Protein AF-A0A2L0EY33-F1 (afdb_monomer)

Nearest PDB structures (foldseek):
  8gmx-assembly1_A  TM=6.696E-01  e=1.685E+00  Lacticaseibacillus rhamnosus GG
  8xau-assembly1_A  TM=5.745E-01  e=4.284E+00  Escherichia coli
  5kgo-assembly2_A  TM=5.404E-01  e=6.080E+00  Klebsiella pneumoniae
  2rnz-assembly1_A  TM=4.33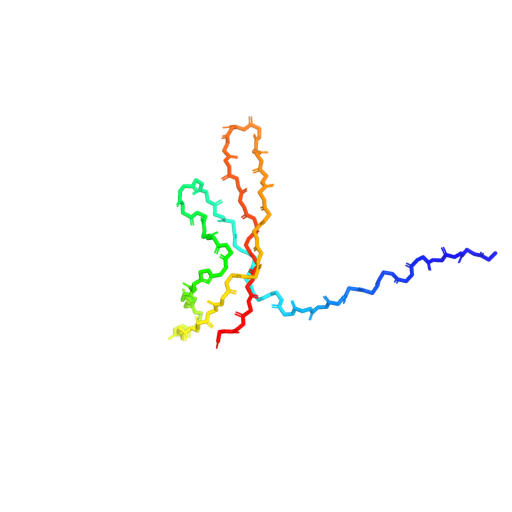6E-01  e=5.410E+00  Saccharomyces cerevisiae

Mean predicted aligned error: 10.01 Å

Radius of gyration: 15.4 Å; Cα contacts (8 Å, |Δi|>4): 113; chains: 1; bounding box: 28×50×33 Å

Foldseek 3Di:
DDPDPPPDPPCPPFPDFDKDWDPPDDDAQDKDWDDDPNDTFIWGFHDKDWDQDPVRIIIIGTGIDGD

Sequence (67 aa):
MAHQPAHRICLTSWELLQVFHGSLIPRQGELLFIEKDGRESKYRVERVIYKLTSNDELMATVFVEPA

pLDDT: mean 72.5, std 16.15, range [35.88, 90.44]

Secondary structure (DSSP, 8-state):
------------------EEEGGG-PPTT-EEEEEETTEEEEEEEEEEEEEE-TTS-EEEEEEEEE-

Organism: Sorangium cellulosum (NCBI:txid56)

Stru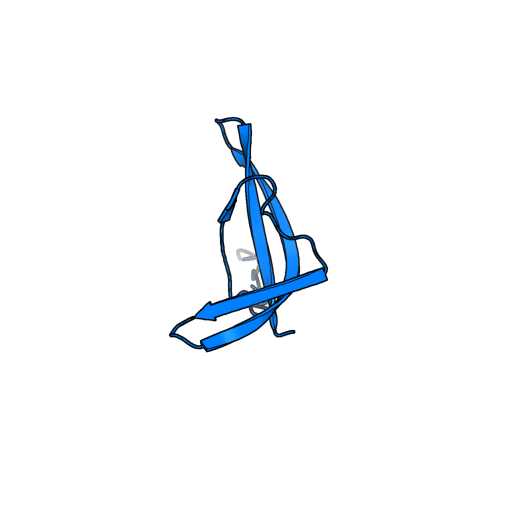cture (mmCIF, N/CA/C/O backbone):
data_AF-A0A2L0EY33-F1
#
_entry.id   AF-A0A2L0EY33-F1
#
loop_
_atom_site.group_PDB
_atom_site.id
_atom_site.type_symbol
_atom_site.label_atom_id
_atom_site.label_alt_id
_atom_site.label_comp_id
_atom_site.label_asym_id
_atom_site.label_entity_id
_atom_site.label_seq_id
_atom_site.pdbx_PDB_ins_code
_atom_site.Cartn_x
_atom_site.Cartn_y
_atom_site.Cartn_z
_atom_site.occupancy
_atom_site.B_iso_or_equiv
_atom_site.auth_seq_id
_atom_site.auth_comp_id
_atom_site.auth_asym_id
_atom_site.auth_atom_id
_atom_site.pdbx_PDB_model_num
ATOM 1 N N . MET A 1 1 ? 0.592 -39.989 9.960 1.00 40.47 1 MET A N 1
ATOM 2 C CA . MET A 1 1 ? 1.279 -39.147 8.956 1.00 40.47 1 MET A CA 1
ATOM 3 C C . MET A 1 1 ? 0.605 -37.789 8.983 1.00 40.47 1 MET A C 1
ATOM 5 O O . MET A 1 1 ? -0.566 -37.708 8.643 1.00 40.47 1 MET A O 1
ATOM 9 N N . ALA A 1 2 ? 1.268 -36.769 9.527 1.00 40.56 2 ALA A N 1
ATOM 10 C CA . ALA A 1 2 ? 0.671 -35.445 9.663 1.00 40.56 2 ALA A CA 1
ATOM 11 C C . ALA A 1 2 ? 0.630 -34.763 8.288 1.00 40.56 2 ALA A C 1
ATOM 13 O O . ALA A 1 2 ? 1.675 -34.554 7.676 1.00 40.56 2 ALA A O 1
ATOM 14 N N . HIS A 1 3 ? -0.568 -34.428 7.803 1.00 48.62 3 HIS A N 1
ATOM 15 C CA . HIS A 1 3 ? -0.732 -33.472 6.714 1.00 48.62 3 HIS A CA 1
ATOM 16 C C . HIS A 1 3 ? -0.249 -32.111 7.214 1.00 48.62 3 HIS A C 1
ATOM 18 O O . HIS A 1 3 ? -0.981 -31.398 7.894 1.00 48.62 3 HIS A O 1
ATOM 24 N N . GLN A 1 4 ? 0.997 -31.758 6.909 1.00 55.47 4 GLN A N 1
ATOM 25 C CA . GLN A 1 4 ? 1.408 -30.366 6.987 1.00 55.47 4 GLN A CA 1
ATOM 26 C C . GLN A 1 4 ? 0.738 -29.637 5.817 1.00 55.47 4 GLN A C 1
ATOM 28 O O . GLN A 1 4 ? 0.985 -30.013 4.667 1.00 55.47 4 GLN A O 1
ATOM 33 N N . PRO A 1 5 ? -0.119 -28.629 6.055 1.00 49.78 5 PRO A N 1
ATOM 34 C CA . PRO A 1 5 ? -0.516 -27.733 4.985 1.00 49.78 5 PRO A CA 1
ATOM 35 C C . PRO A 1 5 ? 0.759 -27.065 4.469 1.00 49.78 5 PRO A C 1
ATOM 37 O O . PRO A 1 5 ? 1.418 -26.308 5.181 1.00 49.78 5 PRO A O 1
ATOM 40 N N . ALA A 1 6 ? 1.147 -27.393 3.238 1.00 53.72 6 ALA A N 1
ATOM 41 C CA . ALA A 1 6 ? 2.215 -26.696 2.544 1.00 53.72 6 ALA A CA 1
ATOM 42 C C . ALA A 1 6 ? 1.710 -25.281 2.238 1.00 53.72 6 ALA A C 1
ATOM 44 O O . ALA A 1 6 ? 1.139 -25.021 1.179 1.00 53.72 6 ALA A O 1
ATOM 45 N N . HIS A 1 7 ? 1.855 -24.374 3.203 1.00 43.94 7 HIS A N 1
ATOM 46 C CA . HIS A 1 7 ? 1.603 -22.957 3.004 1.00 43.94 7 HIS A CA 1
ATOM 47 C C . HIS A 1 7 ? 2.614 -22.450 1.976 1.00 43.94 7 HIS A C 1
ATOM 49 O O . HIS A 1 7 ? 3.777 -22.192 2.281 1.00 43.94 7 HIS A O 1
ATOM 55 N N . ARG A 1 8 ? 2.179 -22.356 0.722 1.00 39.25 8 ARG A N 1
ATOM 56 C CA . ARG A 1 8 ? 2.966 -21.768 -0.354 1.00 39.25 8 ARG A CA 1
ATOM 57 C C . ARG A 1 8 ? 2.762 -20.259 -0.269 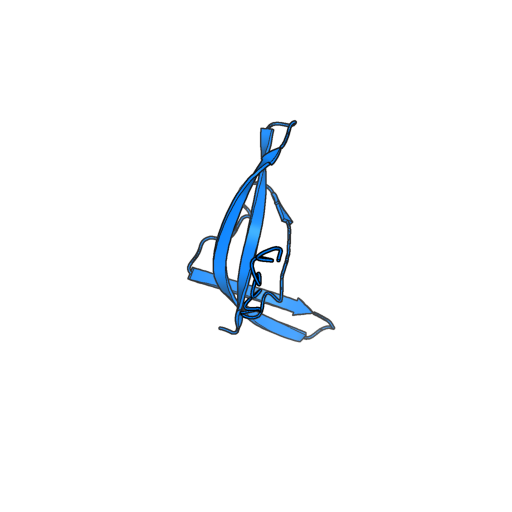1.00 39.25 8 ARG A C 1
ATOM 59 O O . ARG A 1 8 ? 1.739 -19.744 -0.708 1.00 39.25 8 ARG A O 1
ATOM 66 N N . ILE A 1 9 ? 3.706 -19.556 0.354 1.00 41.28 9 ILE A N 1
ATOM 67 C CA . ILE A 1 9 ? 3.741 -18.093 0.306 1.00 41.28 9 ILE A CA 1
ATOM 68 C C . ILE A 1 9 ? 4.155 -17.729 -1.122 1.00 41.28 9 ILE A C 1
ATOM 70 O O . ILE A 1 9 ? 5.334 -17.756 -1.467 1.00 41.28 9 ILE A O 1
ATOM 74 N N . CYS A 1 10 ? 3.175 -17.460 -1.984 1.00 35.88 10 CYS A N 1
ATOM 75 C CA . CYS A 1 10 ? 3.430 -16.793 -3.253 1.00 35.88 10 CYS A CA 1
ATOM 76 C C . CYS A 1 10 ? 3.892 -15.370 -2.926 1.00 35.88 10 CYS A C 1
ATOM 78 O O . CYS A 1 10 ? 3.094 -14.509 -2.569 1.00 35.88 10 CYS A O 1
ATOM 80 N N . LEU A 1 11 ? 5.205 -15.155 -2.991 1.00 42.44 11 LEU A N 1
ATOM 81 C CA . LEU A 1 11 ? 5.837 -13.844 -2.922 1.00 42.44 11 LEU A CA 1
ATOM 82 C C . LEU A 1 11 ? 5.559 -13.101 -4.237 1.00 42.44 11 LEU A C 1
ATOM 84 O O . LEU A 1 11 ? 6.454 -12.933 -5.061 1.00 42.44 11 LEU A O 1
ATOM 88 N N . THR A 1 12 ? 4.319 -12.679 -4.475 1.00 43.06 12 THR A N 1
ATOM 89 C CA . THR A 1 12 ? 4.066 -11.544 -5.371 1.00 43.06 12 THR A CA 1
ATOM 90 C C . THR A 1 12 ? 4.677 -10.315 -4.699 1.00 43.06 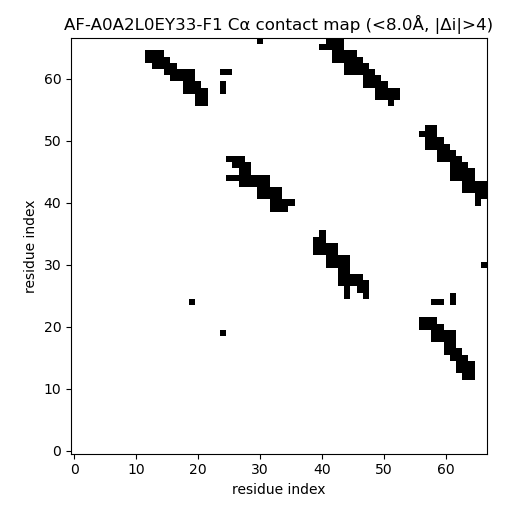12 THR A C 1
ATOM 92 O O . THR A 1 12 ? 4.033 -9.663 -3.893 1.00 43.06 12 THR A O 1
ATOM 95 N N . SER A 1 13 ? 5.985 -10.134 -4.915 1.00 48.00 13 SER A N 1
ATOM 96 C CA . SER A 1 13 ? 6.769 -8.896 -4.801 1.00 48.00 13 SER A CA 1
ATOM 97 C C . SER A 1 13 ? 6.204 -7.811 -3.871 1.00 48.00 13 SER A C 1
ATOM 99 O O . SER A 1 13 ? 5.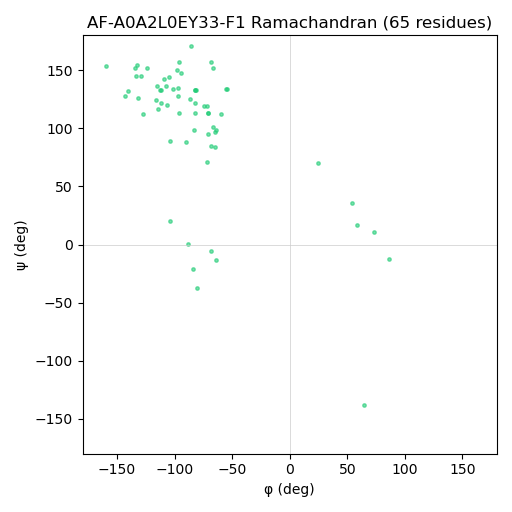771 -6.763 -4.336 1.00 48.00 13 SER A O 1
ATOM 101 N N . TRP A 1 14 ? 6.225 -8.028 -2.556 1.00 55.44 14 TRP A N 1
ATOM 102 C CA . TRP A 1 14 ? 5.854 -6.991 -1.592 1.00 55.44 14 TRP A CA 1
ATOM 103 C C . TRP A 1 14 ? 7.107 -6.186 -1.211 1.00 55.44 14 TRP A C 1
ATOM 105 O O . TRP A 1 14 ? 7.820 -6.555 -0.280 1.00 55.44 14 TRP A O 1
ATOM 115 N N . GLU A 1 15 ? 7.429 -5.128 -1.961 1.00 55.06 15 GLU A N 1
ATOM 116 C CA . GLU A 1 15 ? 8.648 -4.333 -1.711 1.00 55.06 15 GLU A CA 1
ATOM 117 C C . GLU A 1 15 ? 8.487 -3.256 -0.626 1.00 55.06 15 GLU A C 1
ATOM 119 O O . GLU A 1 15 ? 9.486 -2.855 -0.028 1.00 55.06 15 GLU A O 1
ATOM 124 N N . LEU A 1 16 ? 7.261 -2.819 -0.311 1.00 58.03 16 LEU A N 1
ATOM 125 C CA . LEU A 1 16 ? 7.026 -1.796 0.711 1.00 58.03 16 LEU A CA 1
ATOM 126 C C . LEU A 1 16 ? 5.993 -2.260 1.742 1.00 58.03 16 LEU A C 1
ATOM 128 O O . LEU A 1 16 ? 4.812 -2.370 1.442 1.00 58.03 16 LEU A O 1
ATOM 132 N N . LEU A 1 17 ? 6.447 -2.478 2.977 1.00 58.31 17 LEU A N 1
ATOM 133 C CA . LEU A 1 17 ? 5.602 -2.538 4.170 1.00 58.31 17 LEU A CA 1
ATOM 134 C C . LEU A 1 17 ? 5.794 -1.228 4.931 1.00 58.31 17 LEU A C 1
ATOM 136 O O . LEU A 1 17 ? 6.676 -1.123 5.780 1.00 58.31 17 LEU A O 1
ATOM 140 N N . GLN A 1 18 ? 4.991 -0.219 4.609 1.00 62.78 18 GLN A N 1
ATOM 141 C CA . GLN A 1 18 ? 4.990 1.040 5.347 1.00 62.78 18 GLN A CA 1
ATOM 142 C C . GLN A 1 18 ? 3.670 1.197 6.091 1.00 62.78 18 GLN A C 1
ATOM 144 O O . GLN A 1 18 ? 2.594 0.945 5.547 1.00 62.78 18 GLN A O 1
ATOM 149 N N . VAL A 1 19 ? 3.775 1.574 7.362 1.00 62.38 19 VAL A N 1
ATOM 150 C CA . VAL A 1 19 ? 2.626 1.919 8.190 1.00 62.38 19 VAL A CA 1
ATOM 151 C C . VAL A 1 19 ? 2.258 3.363 7.895 1.00 62.38 19 VAL A C 1
ATOM 153 O O . VAL A 1 19 ? 3.069 4.269 8.077 1.00 62.38 19 VAL A O 1
ATOM 156 N N . PHE A 1 20 ? 1.021 3.562 7.463 1.00 65.94 20 PHE A N 1
ATOM 157 C CA . PHE A 1 20 ? 0.427 4.881 7.293 1.00 65.94 20 PHE A CA 1
ATOM 158 C C . PHE A 1 20 ? -0.556 5.146 8.435 1.00 65.94 20 PHE A C 1
ATOM 160 O O . PHE A 1 20 ? -1.250 4.228 8.878 1.00 65.94 20 PHE A O 1
ATOM 167 N N . HIS A 1 21 ? -0.621 6.402 8.882 1.00 63.78 21 HIS A N 1
ATOM 168 C CA . HIS A 1 21 ? -1.573 6.864 9.891 1.00 63.78 21 HIS A CA 1
ATOM 169 C C . HIS A 1 21 ? -2.584 7.824 9.249 1.00 63.78 21 HIS A C 1
ATOM 171 O O . HIS A 1 21 ? -2.208 8.757 8.534 1.00 63.78 21 HIS A O 1
ATOM 177 N N . GLY A 1 22 ? -3.871 7.614 9.530 1.00 63.59 22 GLY A N 1
ATOM 178 C CA . GLY A 1 22 ? -4.931 8.572 9.199 1.00 63.59 22 GLY A CA 1
ATOM 179 C C . GLY A 1 22 ? -5.145 8.812 7.697 1.00 63.59 22 GLY A C 1
ATOM 180 O O . GLY A 1 22 ? -5.165 7.878 6.899 1.00 63.59 22 GLY A O 1
ATOM 181 N N . SER A 1 23 ? -5.348 10.073 7.300 1.00 69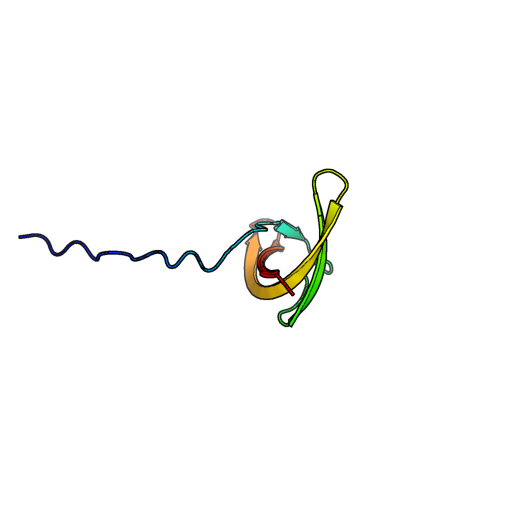.38 23 SER A N 1
ATOM 182 C CA . SER A 1 23 ? -5.710 10.467 5.924 1.00 69.38 23 SER A CA 1
ATOM 183 C C . SER A 1 23 ? -4.608 10.257 4.880 1.00 69.38 23 SER A C 1
ATOM 185 O O . SER A 1 23 ? -4.861 10.443 3.692 1.00 69.38 23 SER A O 1
ATOM 187 N N . LEU A 1 24 ? -3.407 9.865 5.309 1.00 75.06 24 LEU A N 1
ATOM 188 C CA . LEU A 1 24 ? -2.258 9.600 4.446 1.00 75.06 24 LEU A CA 1
ATOM 189 C C . LEU A 1 24 ? -2.212 8.156 3.935 1.00 75.06 24 LEU A C 1
ATOM 191 O O . LEU A 1 24 ? -1.276 7.809 3.224 1.00 75.06 24 LEU A O 1
ATOM 195 N N . ILE A 1 25 ? -3.182 7.308 4.300 1.00 82.06 25 ILE A N 1
ATOM 196 C CA . ILE A 1 25 ? -3.261 5.937 3.789 1.00 82.06 25 ILE A CA 1
ATOM 197 C C . ILE A 1 25 ? -3.683 5.980 2.308 1.00 82.06 25 ILE A C 1
ATOM 199 O O . ILE A 1 25 ? -4.831 6.346 2.027 1.00 82.06 25 ILE A O 1
ATOM 203 N N . PRO A 1 26 ? -2.809 5.586 1.364 1.00 84.62 26 PRO A N 1
ATOM 204 C CA . PRO A 1 26 ? -3.150 5.553 -0.051 1.00 84.62 26 PRO A CA 1
ATOM 205 C C . PRO A 1 26 ? -4.189 4.471 -0.346 1.00 84.62 26 PRO A C 1
ATOM 207 O O . PRO A 1 26 ? -4.342 3.500 0.401 1.00 84.62 26 PRO A O 1
ATOM 210 N N . ARG A 1 27 ? -4.920 4.641 -1.443 1.00 87.81 27 ARG A N 1
ATOM 211 C CA . ARG A 1 27 ? -5.995 3.738 -1.872 1.00 87.81 27 ARG A CA 1
ATOM 212 C C . ARG A 1 27 ? -5.500 2.733 -2.899 1.00 87.81 27 ARG A C 1
ATOM 214 O O . ARG A 1 27 ? -4.546 2.971 -3.632 1.00 87.81 27 ARG A O 1
ATOM 221 N N . GLN A 1 28 ? -6.207 1.612 -2.995 1.00 89.44 28 GLN A N 1
ATOM 222 C CA . GLN A 1 28 ? -5.968 0.631 -4.047 1.00 89.44 28 GLN A CA 1
ATOM 223 C C . GLN A 1 28 ? -6.063 1.274 -5.441 1.00 89.44 28 GLN A C 1
ATOM 225 O O . GLN A 1 28 ? -6.995 2.024 -5.727 1.00 89.44 28 GLN A O 1
ATOM 230 N N . GLY A 1 29 ? -5.092 0.961 -6.299 1.00 88.50 29 GLY A N 1
ATOM 231 C CA . GLY A 1 29 ? -4.948 1.509 -7.647 1.00 88.50 29 GLY A CA 1
ATOM 232 C C . GLY A 1 29 ? -4.182 2.831 -7.723 1.00 88.50 29 GLY A C 1
ATOM 233 O O . GLY A 1 29 ? -3.794 3.227 -8.823 1.00 88.50 29 GLY A O 1
ATOM 234 N N . GLU A 1 30 ? -3.925 3.502 -6.596 1.00 90.44 30 GLU A N 1
ATOM 235 C CA . GLU A 1 30 ? -3.117 4.722 -6.591 1.00 90.44 30 GLU A CA 1
ATOM 236 C C . GLU A 1 30 ? -1.661 4.429 -6.958 1.00 90.44 30 GLU A C 1
ATOM 238 O O . GLU A 1 30 ? -1.144 3.328 -6.752 1.00 90.44 30 GLU A O 1
ATOM 243 N N . LEU A 1 31 ? -1.002 5.435 -7.531 1.00 90.12 31 LEU A N 1
ATOM 244 C CA . LEU A 1 31 ? 0.411 5.377 -7.867 1.00 90.12 31 LEU A CA 1
ATOM 245 C C . LEU A 1 31 ? 1.223 6.050 -6.765 1.00 90.12 31 LEU A C 1
ATOM 247 O O . LEU A 1 31 ? 0.963 7.199 -6.415 1.00 90.12 31 LEU A O 1
ATOM 251 N N . LEU A 1 32 ? 2.220 5.336 -6.260 1.00 85.50 32 LEU A N 1
ATOM 252 C CA . LEU A 1 32 ? 3.163 5.810 -5.263 1.00 85.50 32 LEU A CA 1
ATOM 253 C C . LEU A 1 32 ? 4.533 6.006 -5.898 1.00 85.50 32 LEU A C 1
ATOM 255 O O . LEU A 1 32 ? 4.966 5.212 -6.733 1.00 85.50 32 LEU A O 1
ATOM 259 N N . PHE A 1 33 ? 5.218 7.052 -5.461 1.00 86.19 33 PHE A N 1
ATOM 260 C CA . PHE A 1 33 ? 6.627 7.271 -5.741 1.00 86.19 33 PHE A CA 1
ATOM 261 C C . PHE A 1 33 ? 7.386 6.986 -4.452 1.00 86.19 33 PHE A C 1
ATOM 263 O O . PHE A 1 33 ? 7.099 7.580 -3.413 1.00 86.19 33 PHE A O 1
ATOM 270 N N . ILE A 1 34 ? 8.293 6.017 -4.505 1.00 81.19 34 ILE A N 1
ATOM 271 C CA . ILE A 1 34 ? 9.101 5.603 -3.363 1.00 81.19 34 ILE A CA 1
ATOM 272 C C . ILE A 1 34 ? 10.545 5.950 -3.692 1.00 81.19 34 ILE A C 1
ATOM 274 O O . ILE A 1 34 ? 11.117 5.405 -4.637 1.00 81.19 34 ILE A O 1
ATOM 278 N N . GLU A 1 35 ? 11.133 6.849 -2.909 1.00 81.12 35 GLU A N 1
ATOM 279 C CA . GLU A 1 35 ? 12.563 7.127 -2.963 1.00 81.12 35 GLU A CA 1
ATOM 280 C C . GLU A 1 35 ? 13.314 6.159 -2.046 1.00 81.12 35 GLU A C 1
ATOM 282 O O . GLU A 1 35 ? 13.025 6.050 -0.851 1.00 81.12 35 GLU A O 1
ATOM 287 N N . LYS A 1 36 ? 14.294 5.450 -2.607 1.00 72.75 36 LYS A N 1
ATOM 288 C CA . LYS A 1 36 ? 15.208 4.583 -1.865 1.00 72.75 36 LYS A CA 1
ATOM 289 C C . LYS A 1 36 ? 16.611 4.730 -2.438 1.00 72.75 36 LYS A C 1
ATOM 291 O O . LYS A 1 36 ? 16.791 4.679 -3.651 1.00 72.75 36 LYS A O 1
ATOM 296 N N . ASP A 1 37 ? 17.599 4.924 -1.567 1.00 80.75 37 ASP A N 1
ATOM 297 C CA . ASP A 1 37 ? 19.009 5.089 -1.948 1.00 80.75 37 ASP A CA 1
ATOM 298 C C . ASP A 1 37 ? 19.231 6.214 -2.989 1.00 80.75 37 AS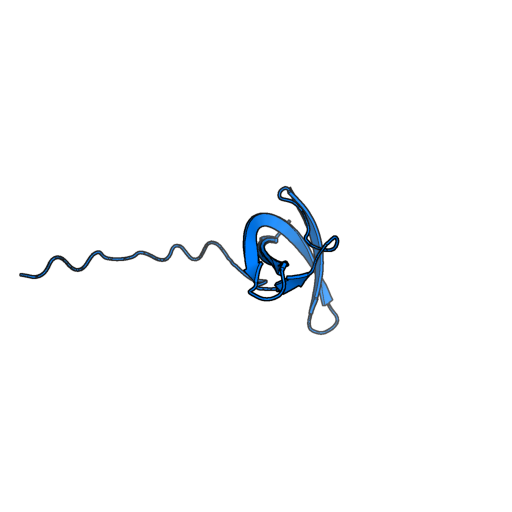P A C 1
ATOM 300 O O . ASP A 1 37 ? 20.056 6.096 -3.894 1.00 80.75 37 ASP A O 1
ATOM 304 N N . GLY A 1 38 ? 18.457 7.306 -2.887 1.00 84.62 38 GLY A N 1
ATOM 305 C CA . GLY A 1 38 ? 18.503 8.447 -3.812 1.00 84.62 38 GLY A CA 1
ATOM 306 C C . GLY A 1 38 ? 17.890 8.178 -5.191 1.00 84.62 38 GLY A C 1
ATOM 307 O O . GLY A 1 38 ? 18.062 8.980 -6.111 1.00 84.62 38 GLY A O 1
ATOM 308 N N . ARG A 1 39 ? 17.190 7.050 -5.363 1.00 77.38 39 ARG A N 1
ATOM 309 C CA . ARG A 1 39 ? 16.470 6.699 -6.587 1.00 77.38 39 ARG A CA 1
ATOM 310 C C . ARG A 1 39 ? 14.975 6.613 -6.319 1.00 77.38 39 ARG A C 1
ATOM 312 O O . ARG A 1 39 ? 14.524 5.824 -5.493 1.00 77.38 39 ARG A O 1
ATOM 319 N N . GLU A 1 40 ? 14.205 7.375 -7.083 1.00 85.50 40 GLU A N 1
ATOM 320 C CA . GLU A 1 40 ? 12.750 7.277 -7.089 1.00 85.50 40 GLU A CA 1
ATOM 321 C C . GLU A 1 40 ? 12.294 6.127 -7.997 1.00 85.50 40 GLU A C 1
ATOM 323 O O . GLU A 1 40 ? 12.771 5.967 -9.125 1.00 85.50 40 GLU A O 1
ATOM 328 N N . SER A 1 41 ? 11.381 5.303 -7.489 1.00 83.69 41 SER A N 1
ATOM 329 C CA . SER A 1 41 ? 10.727 4.222 -8.226 1.00 83.69 41 SER A CA 1
ATOM 330 C C . SER A 1 41 ? 9.214 4.321 -8.068 1.00 83.69 41 SER A C 1
ATOM 332 O O . SER A 1 41 ? 8.704 4.728 -7.023 1.00 83.69 41 SER A O 1
ATOM 334 N N . LYS A 1 42 ? 8.491 3.971 -9.132 1.00 87.69 42 LYS A N 1
ATOM 335 C CA . LYS A 1 42 ? 7.038 4.106 -9.200 1.00 87.69 42 LYS A CA 1
ATOM 336 C C . LYS A 1 42 ? 6.364 2.764 -8.961 1.00 87.69 42 LYS A C 1
ATOM 338 O O . LYS A 1 42 ? 6.724 1.762 -9.576 1.00 87.69 42 LYS A O 1
ATOM 343 N N . TYR A 1 43 ? 5.346 2.782 -8.119 1.00 85.75 43 TYR A N 1
ATOM 344 C CA . TYR A 1 43 ? 4.588 1.607 -7.732 1.00 85.75 43 TYR A CA 1
ATOM 345 C C . TYR A 1 43 ? 3.093 1.867 -7.825 1.00 85.75 43 TYR A C 1
ATOM 347 O O . TYR A 1 43 ? 2.645 3.007 -7.717 1.00 85.75 43 TYR A O 1
ATOM 355 N N . ARG A 1 44 ? 2.310 0.811 -8.010 1.00 87.94 44 ARG A N 1
ATOM 356 C CA . ARG A 1 44 ? 0.854 0.829 -7.902 1.00 87.94 44 ARG A CA 1
ATOM 357 C C . ARG A 1 44 ? 0.439 0.117 -6.625 1.00 87.94 44 ARG A C 1
ATOM 359 O O . ARG A 1 44 ? 0.959 -0.951 -6.316 1.00 87.94 44 ARG A O 1
ATOM 366 N N . VAL A 1 45 ? -0.512 0.688 -5.896 1.00 87.06 45 VAL A N 1
ATOM 367 C CA . VAL A 1 45 ? -1.106 0.033 -4.728 1.00 87.06 45 VAL A CA 1
ATOM 368 C C . VAL A 1 45 ? -1.991 -1.122 -5.193 1.00 87.06 45 VAL A C 1
ATOM 370 O O . VAL A 1 45 ? -3.044 -0.899 -5.791 1.00 87.06 45 VAL A O 1
ATOM 373 N N . GLU A 1 46 ? -1.594 -2.354 -4.888 1.00 87.75 46 GLU A N 1
ATOM 374 C CA . GLU A 1 46 ? -2.392 -3.554 -5.174 1.00 87.75 46 GLU A CA 1
ATOM 375 C C . GLU A 1 46 ? -3.469 -3.759 -4.111 1.00 87.75 46 GLU A C 1
ATOM 377 O O . GLU A 1 46 ? -4.593 -4.139 -4.441 1.00 87.75 46 GLU A O 1
ATOM 382 N N . ARG A 1 47 ? -3.155 -3.472 -2.841 1.00 84.88 47 ARG A N 1
ATOM 383 C CA . ARG A 1 47 ? -4.048 -3.750 -1.710 1.00 84.88 47 ARG A CA 1
ATOM 384 C C . ARG A 1 47 ? -3.716 -2.911 -0.490 1.00 84.88 47 ARG A C 1
ATOM 386 O O . ARG A 1 47 ? -2.572 -2.535 -0.261 1.00 84.88 47 ARG A O 1
ATOM 393 N N . VAL A 1 48 ? -4.729 -2.673 0.335 1.00 85.19 48 VAL A N 1
ATOM 394 C CA . VAL A 1 48 ? -4.600 -1.985 1.622 1.00 85.19 48 VAL A CA 1
ATOM 395 C C . VAL A 1 48 ? -5.329 -2.801 2.682 1.00 85.19 48 VAL A C 1
ATOM 397 O O . VAL A 1 48 ? -6.499 -3.140 2.509 1.00 85.19 48 VAL A O 1
ATOM 400 N N . ILE A 1 49 ? -4.643 -3.139 3.771 1.00 84.38 49 ILE A N 1
ATOM 401 C CA . ILE A 1 49 ? -5.232 -3.822 4.928 1.00 84.38 49 ILE A CA 1
ATOM 402 C C . ILE A 1 49 ? -5.245 -2.853 6.101 1.00 84.38 49 ILE A C 1
ATOM 404 O O . ILE A 1 49 ? -4.194 -2.381 6.522 1.00 84.38 49 ILE A O 1
ATOM 408 N N . TYR A 1 50 ? -6.429 -2.588 6.645 1.00 83.69 50 TYR A N 1
ATOM 409 C CA . TYR A 1 50 ? -6.622 -1.663 7.757 1.00 83.69 50 TYR A CA 1
ATOM 410 C C . TYR A 1 50 ? -6.629 -2.385 9.105 1.00 83.69 50 TYR A C 1
ATOM 412 O O . TYR A 1 50 ? -7.122 -3.509 9.225 1.00 83.69 50 TYR A O 1
ATOM 420 N N . LYS A 1 51 ? -6.133 -1.708 10.139 1.00 83.62 51 LYS A N 1
ATOM 421 C CA . LYS A 1 51 ? -6.201 -2.139 11.534 1.00 83.62 51 LYS A CA 1
ATOM 422 C C . LYS A 1 51 ? -6.426 -0.925 12.429 1.00 83.62 51 LYS A C 1
ATOM 424 O O . LYS A 1 51 ? -5.669 0.037 12.361 1.00 83.62 51 LYS A O 1
ATOM 429 N N . LEU A 1 52 ? -7.438 -0.990 13.290 1.00 81.62 52 LEU A N 1
ATOM 430 C CA . LEU A 1 52 ? -7.627 -0.004 14.350 1.00 81.62 52 LEU A CA 1
ATOM 431 C C . LEU A 1 52 ? -6.725 -0.365 15.540 1.00 81.62 52 LEU A C 1
ATOM 433 O O . LEU A 1 52 ? -6.653 -1.535 15.933 1.00 81.62 52 LEU A O 1
ATOM 437 N N . THR A 1 53 ? -6.001 0.610 16.079 1.00 81.00 53 THR A N 1
ATOM 438 C CA . THR A 1 53 ? -5.180 0.423 17.282 1.00 81.00 53 THR A CA 1
ATOM 439 C C . THR A 1 53 ? -6.001 0.624 18.552 1.00 81.00 53 THR A C 1
ATOM 441 O O . THR A 1 53 ? -7.138 1.083 18.510 1.00 81.00 53 THR A O 1
ATOM 444 N N . SER A 1 54 ? -5.412 0.302 19.706 1.00 83.31 54 SER A N 1
ATOM 445 C CA . SER A 1 54 ? -6.016 0.546 21.022 1.00 83.31 54 SER A CA 1
ATOM 446 C C . SER A 1 54 ? -6.230 2.026 21.352 1.00 83.31 54 SER A C 1
ATOM 448 O O . SER A 1 54 ? -6.924 2.323 22.316 1.00 83.31 54 SER A O 1
ATOM 450 N N . ASN A 1 55 ? -5.624 2.935 20.583 1.00 84.38 55 ASN A N 1
ATOM 451 C CA . ASN A 1 55 ? -5.730 4.382 20.765 1.00 84.38 55 ASN A CA 1
ATOM 452 C C . ASN A 1 55 ? -6.674 5.015 19.724 1.00 84.38 55 ASN A C 1
ATOM 454 O O . ASN A 1 55 ? -6.542 6.198 19.429 1.00 84.38 55 ASN A O 1
ATOM 458 N N . ASP A 1 56 ? -7.556 4.218 19.109 1.00 80.69 56 ASP A N 1
ATOM 459 C CA . ASP A 1 56 ? -8.460 4.621 18.020 1.00 80.69 56 ASP A CA 1
ATOM 460 C C . ASP A 1 56 ? -7.754 5.175 16.766 1.00 80.69 56 ASP A C 1
ATOM 462 O O . ASP A 1 56 ? -8.377 5.780 15.892 1.00 80.69 56 ASP A O 1
ATOM 466 N N . GLU A 1 57 ? -6.450 4.927 16.617 1.00 79.06 57 GLU A N 1
ATOM 467 C CA . GLU A 1 57 ? -5.731 5.289 15.398 1.00 79.06 57 GLU A CA 1
ATOM 468 C C . GLU A 1 57 ? -5.941 4.232 14.313 1.00 79.06 57 GLU A C 1
ATOM 470 O O . GLU A 1 57 ? -5.772 3.031 14.542 1.00 79.06 57 GLU A O 1
ATOM 475 N N . LEU A 1 58 ? -6.257 4.683 13.099 1.00 78.06 58 LEU A N 1
ATOM 476 C CA . LEU A 1 58 ? -6.316 3.823 11.925 1.00 78.06 58 LEU A CA 1
ATOM 477 C C . LEU A 1 58 ? -4.907 3.636 11.352 1.00 78.06 58 LEU A C 1
ATOM 479 O O . LEU A 1 58 ? -4.318 4.581 10.823 1.00 78.06 58 LEU A O 1
ATOM 483 N N . MET A 1 59 ? -4.399 2.409 11.431 1.00 79.69 59 MET A N 1
ATOM 484 C CA . MET A 1 59 ? -3.195 1.964 10.732 1.00 79.69 59 MET A CA 1
ATOM 485 C C . MET A 1 59 ? -3.578 1.223 9.455 1.00 79.69 59 MET A C 1
ATOM 487 O O . MET A 1 59 ? -4.599 0.530 9.406 1.00 79.69 59 MET A O 1
ATOM 491 N N . ALA A 1 60 ? -2.714 1.289 8.446 1.00 80.31 60 ALA A N 1
ATOM 492 C CA . ALA A 1 60 ? -2.811 0.406 7.295 1.00 80.31 60 ALA A CA 1
ATOM 493 C C . ALA A 1 60 ? -1.470 -0.203 6.900 1.00 80.31 60 ALA A C 1
ATOM 495 O O . ALA A 1 60 ? -0.425 0.442 6.973 1.00 80.31 60 ALA A O 1
ATOM 496 N N . THR A 1 61 ? -1.536 -1.448 6.440 1.00 80.81 61 THR A N 1
ATOM 497 C CA . THR A 1 61 ? -0.488 -2.103 5.665 1.00 80.81 61 THR A CA 1
ATOM 498 C C .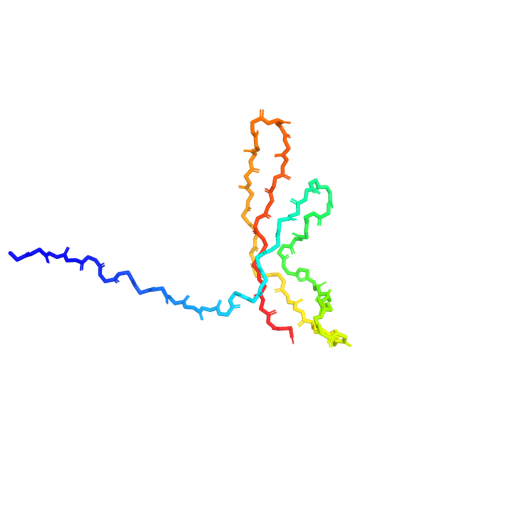 THR A 1 61 ? -0.84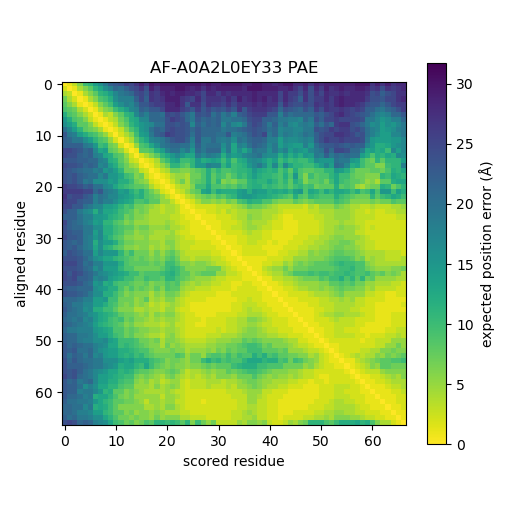5 -1.967 4.195 1.00 80.81 61 THR A C 1
ATOM 500 O O . THR A 1 61 ? -1.851 -2.516 3.737 1.00 80.81 61 THR A O 1
ATOM 503 N N . VAL A 1 62 ? -0.036 -1.202 3.472 1.00 78.75 62 VAL A N 1
ATOM 504 C CA . VAL A 1 62 ? -0.196 -0.976 2.036 1.00 78.75 62 VAL A CA 1
ATOM 505 C C . VAL A 1 62 ? 0.713 -1.932 1.301 1.00 78.75 62 VAL A C 1
ATOM 507 O O . VAL A 1 62 ? 1.876 -2.088 1.655 1.00 78.75 62 VAL A O 1
ATOM 510 N N . PHE A 1 63 ? 0.167 -2.551 0.275 1.00 80.81 63 PHE A N 1
ATOM 511 C CA . PHE A 1 63 ? 0.868 -3.475 -0.574 1.00 80.81 63 PHE A CA 1
ATOM 512 C C . PHE A 1 63 ? 0.970 -2.917 -1.986 1.00 80.81 63 PHE A C 1
ATOM 514 O O . PHE A 1 63 ? -0.006 -2.381 -2.518 1.00 80.81 63 PHE A O 1
ATOM 521 N N . VAL A 1 64 ? 2.147 -3.055 -2.589 1.00 80.69 64 VAL A N 1
ATOM 522 C CA . VAL A 1 64 ? 2.473 -2.396 -3.851 1.00 80.69 64 VAL A CA 1
ATOM 523 C C . VAL A 1 64 ? 3.151 -3.338 -4.838 1.00 80.69 64 VAL A C 1
ATOM 525 O O . VAL A 1 64 ? 3.858 -4.256 -4.432 1.00 80.69 64 VAL A O 1
ATOM 528 N N . GLU A 1 65 ? 2.971 -3.061 -6.124 1.00 82.94 65 GLU A N 1
ATOM 529 C CA . GLU A 1 65 ? 3.667 -3.696 -7.247 1.00 82.94 65 GLU A CA 1
ATOM 530 C C . GLU A 1 65 ? 4.355 -2.623 -8.110 1.00 82.94 65 GLU A C 1
ATOM 532 O O . GLU A 1 65 ? 3.883 -1.482 -8.132 1.00 82.94 65 GLU A O 1
ATOM 537 N N . PRO A 1 66 ? 5.466 -2.924 -8.807 1.00 83.06 66 PRO A N 1
ATOM 538 C CA . PRO A 1 66 ? 6.045 -1.994 -9.778 1.00 83.06 66 PRO A CA 1
ATOM 539 C C . PRO A 1 66 ? 5.005 -1.558 -10.824 1.00 83.06 66 PRO A C 1
ATOM 541 O O . PRO A 1 66 ? 4.251 -2.393 -11.327 1.00 83.06 66 PRO A O 1
ATOM 544 N N . ALA A 1 67 ? 4.940 -0.253 -11.113 1.00 80.31 67 ALA A N 1
ATOM 545 C CA . ALA A 1 67 ? 3.926 0.344 -11.994 1.00 80.31 67 ALA A CA 1
ATOM 546 C C . ALA A 1 67 ? 4.260 0.287 -13.490 1.00 80.31 67 ALA A C 1
ATOM 548 O O . ALA A 1 67 ? 5.461 0.347 -13.840 1.00 80.31 67 ALA A O 1
#

Solvent-accessible surface area (backbone atoms only — not comparable to full-atom values): 4281 Å² total; per-residue (Å²): 133,83,85,70,82,82,78,76,80,78,78,76,58,71,82,48,89,52,82,29,62,59,93,69,52,77,53,66,70,40,77,45,77,48,75,54,98,91,41,76,46,56,26,27,26,73,40,66,47,77,45,77,46,98,81,75,44,47,36,32,48,42,34,36,38,83,100